Protein AF-A0A843ANB9-F1 (afdb_monomer_lite)

Foldseek 3Di:
DPPPQPQDFDQDDPVFQWTQGSNDTWHFDDDDPVLVVVLVVLVVVLVPQDPPDPVSVVVNLVSLLVNCVSTIVDDSVRSNVDDPVNSVVVVLVVVVVVVVVVVDDPVRSVVVVVVVVVVVVVVVVD

Structure (mmCIF, N/CA/C/O backbone):
data_AF-A0A843ANB9-F1
#
_entry.id   AF-A0A843ANB9-F1
#
loop_
_atom_site.group_PDB
_atom_site.id
_atom_site.type_symbol
_atom_site.label_atom_id
_atom_site.label_alt_id
_atom_site.label_comp_id
_atom_site.label_asym_id
_atom_site.label_entity_id
_atom_site.label_seq_id
_atom_site.pdbx_PDB_ins_code
_atom_site.Cartn_x
_atom_site.Cartn_y
_atom_site.Cartn_z
_atom_site.occupancy
_atom_site.B_iso_or_equiv
_atom_site.auth_seq_id
_atom_site.auth_comp_id
_atom_site.auth_asym_id
_atom_site.auth_atom_id
_atom_site.pdbx_PDB_model_num
ATOM 1 N N . MET A 1 1 ? 11.067 -8.131 28.172 1.00 36.06 1 MET A N 1
ATOM 2 C CA . MET A 1 1 ? 10.731 -8.722 26.863 1.00 36.06 1 MET A CA 1
ATOM 3 C C . MET A 1 1 ? 9.539 -7.944 26.364 1.00 36.06 1 MET A C 1
ATOM 5 O O . MET A 1 1 ? 8.421 -8.264 26.743 1.00 36.06 1 MET A O 1
ATOM 9 N N . ASP A 1 2 ? 9.799 -6.854 25.645 1.00 38.09 2 ASP A N 1
ATOM 10 C CA . ASP A 1 2 ? 8.743 -6.101 24.979 1.00 38.09 2 ASP A CA 1
ATOM 11 C C . ASP A 1 2 ? 8.140 -7.014 23.920 1.00 38.09 2 ASP A C 1
ATOM 13 O O . ASP A 1 2 ? 8.811 -7.419 22.970 1.00 38.09 2 ASP A O 1
ATOM 17 N N . THR A 1 3 ? 6.892 -7.408 24.135 1.00 37.91 3 THR A N 1
ATOM 18 C CA . THR A 1 3 ? 6.041 -7.968 23.096 1.00 37.91 3 THR A CA 1
ATOM 19 C C . THR A 1 3 ? 5.973 -6.932 21.986 1.00 37.91 3 THR A C 1
ATOM 21 O O . THR A 1 3 ? 5.197 -5.982 22.072 1.00 37.91 3 THR A O 1
ATOM 24 N N . MET A 1 4 ? 6.818 -7.085 20.964 1.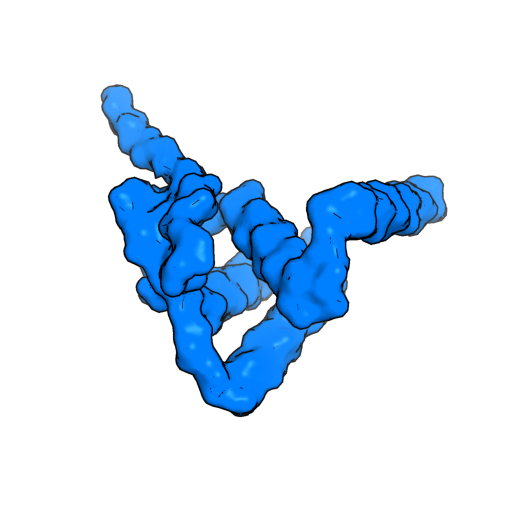00 39.47 4 MET A N 1
ATOM 25 C CA . MET A 1 4 ? 6.506 -6.579 19.636 1.00 39.47 4 MET A CA 1
ATOM 26 C C . MET A 1 4 ? 5.107 -7.106 19.336 1.00 39.47 4 MET A C 1
ATOM 28 O O . MET A 1 4 ? 4.950 -8.306 19.116 1.00 39.47 4 MET A O 1
ATOM 32 N N . GLU A 1 5 ? 4.092 -6.244 19.452 1.00 45.69 5 GLU A N 1
ATOM 33 C CA . GLU A 1 5 ? 2.752 -6.530 18.953 1.00 45.69 5 GLU A CA 1
ATOM 34 C C . GLU A 1 5 ? 2.950 -7.073 17.541 1.00 45.69 5 GLU A C 1
ATOM 36 O O . GLU A 1 5 ? 3.464 -6.362 16.673 1.00 45.69 5 GLU A O 1
ATOM 41 N N . GLN A 1 6 ? 2.669 -8.365 17.356 1.00 43.00 6 GLN A N 1
ATOM 42 C CA . GLN A 1 6 ? 2.766 -9.004 16.056 1.00 43.00 6 GLN A CA 1
ATOM 43 C C . GLN A 1 6 ? 1.891 -8.193 15.107 1.00 43.00 6 GLN A C 1
ATOM 45 O O . GLN A 1 6 ? 0.682 -8.044 15.278 1.00 43.00 6 GLN A O 1
ATOM 50 N N . LEU A 1 7 ? 2.572 -7.546 14.173 1.00 48.12 7 LEU A N 1
ATOM 51 C CA . LEU A 1 7 ? 2.028 -6.612 13.210 1.00 48.12 7 LEU A CA 1
ATOM 52 C C . LEU A 1 7 ? 1.409 -7.432 12.069 1.00 48.12 7 LEU A C 1
ATOM 54 O O . LEU A 1 7 ? 1.906 -7.436 10.946 1.00 48.12 7 LEU A O 1
ATOM 58 N N . ASP A 1 8 ? 0.341 -8.163 12.380 1.00 50.09 8 ASP A N 1
ATOM 59 C CA . ASP A 1 8 ? -0.318 -9.070 11.441 1.00 50.09 8 ASP A CA 1
ATOM 60 C C . ASP A 1 8 ? -1.351 -8.330 10.587 1.00 50.09 8 ASP A C 1
ATOM 62 O O . ASP A 1 8 ? -2.239 -7.656 11.110 1.00 50.09 8 ASP A O 1
ATOM 66 N N . LEU A 1 9 ? -1.215 -8.465 9.262 1.00 50.00 9 LEU A N 1
ATOM 67 C CA . LEU A 1 9 ? -2.240 -8.094 8.288 1.00 50.00 9 LEU A CA 1
ATOM 68 C C . LEU A 1 9 ? -3.158 -9.304 8.071 1.00 50.00 9 LEU A C 1
ATOM 70 O O . LEU A 1 9 ? -2.937 -10.085 7.147 1.00 50.00 9 LEU A O 1
ATOM 74 N N . ASP A 1 10 ? -4.167 -9.462 8.926 1.00 53.41 10 ASP A N 1
ATOM 75 C CA . ASP A 1 10 ? -5.239 -10.439 8.710 1.00 53.41 10 ASP A CA 1
ATOM 76 C C . ASP A 1 10 ? -6.355 -9.802 7.871 1.00 53.41 10 ASP A C 1
ATOM 78 O O . ASP A 1 10 ? -6.938 -8.773 8.226 1.00 53.41 10 ASP A O 1
ATOM 82 N N . LEU A 1 11 ? -6.633 -10.413 6.720 1.00 55.44 11 LEU A N 1
ATOM 83 C CA . LEU A 1 11 ? -7.634 -9.968 5.754 1.00 55.44 11 LEU A CA 1
ATOM 84 C C . LEU A 1 11 ? -8.987 -10.601 6.114 1.00 55.44 11 LEU A C 1
ATOM 86 O O . LEU A 1 11 ? -9.240 -11.760 5.791 1.00 55.44 11 LEU A O 1
ATOM 90 N N . LEU A 1 12 ? -9.854 -9.864 6.811 1.00 52.09 12 LEU A N 1
ATOM 91 C CA . LEU A 1 12 ? -11.178 -10.336 7.233 1.00 52.09 12 LEU A CA 1
ATOM 92 C C . LEU A 1 12 ? -12.231 -9.244 7.027 1.00 52.09 12 LEU A C 1
ATOM 94 O O . LEU A 1 12 ? -12.418 -8.395 7.886 1.00 52.09 12 LEU A O 1
ATOM 98 N N . ASN A 1 13 ? -12.975 -9.297 5.928 1.00 47.38 13 ASN A N 1
ATOM 99 C CA . ASN A 1 13 ? -14.322 -9.874 5.890 1.00 47.38 13 ASN A CA 1
ATOM 100 C C . ASN A 1 13 ? -14.893 -9.695 4.481 1.00 47.38 13 ASN A C 1
ATOM 102 O O . ASN A 1 13 ? -14.673 -8.682 3.829 1.00 47.38 13 ASN A O 1
ATOM 106 N N . LYS A 1 14 ? -15.655 -10.681 4.006 1.00 49.19 14 LYS A N 1
ATOM 107 C CA . LYS A 1 14 ? -16.289 -10.646 2.675 1.00 49.19 14 LYS A CA 1
ATOM 108 C C . LYS A 1 14 ? -17.327 -9.520 2.521 1.00 49.19 14 LYS A C 1
ATOM 110 O O . LYS A 1 14 ? -17.701 -9.216 1.395 1.00 49.19 14 LYS A O 1
ATOM 115 N N . ASP A 1 15 ? -17.734 -8.903 3.633 1.00 47.72 15 ASP A N 1
ATOM 116 C CA . ASP A 1 15 ? -18.813 -7.914 3.695 1.00 47.72 15 ASP A CA 1
ATOM 117 C C . ASP A 1 15 ? -18.337 -6.484 4.033 1.00 47.72 15 ASP A C 1
ATOM 119 O O . ASP A 1 15 ? -19.047 -5.524 3.743 1.00 47.72 15 ASP A O 1
ATOM 123 N N . GLU A 1 16 ? -17.126 -6.306 4.582 1.00 56.09 16 GLU A N 1
ATOM 124 C CA . GLU A 1 16 ? -16.537 -4.986 4.857 1.00 56.09 16 GLU A CA 1
ATOM 125 C C . GLU A 1 16 ? -15.101 -4.926 4.328 1.00 56.09 16 GLU A C 1
ATOM 127 O O . GLU A 1 16 ? -14.268 -5.771 4.650 1.00 56.09 16 GLU A O 1
ATOM 132 N N . ARG A 1 17 ? -14.781 -3.897 3.529 1.00 67.44 17 ARG A N 1
ATOM 133 C CA . ARG A 1 17 ? -13.396 -3.610 3.132 1.00 67.44 17 ARG A CA 1
ATOM 134 C C . ARG A 1 17 ? -12.660 -3.079 4.371 1.00 67.44 17 ARG A C 1
ATOM 136 O O . ARG A 1 17 ? -12.619 -1.869 4.605 1.00 67.44 17 ARG A O 1
ATOM 143 N N . THR A 1 18 ? -12.093 -3.981 5.167 1.00 70.56 18 THR A N 1
ATOM 144 C CA . THR A 1 18 ? -11.204 -3.698 6.305 1.00 70.56 18 THR A CA 1
ATOM 145 C C . THR A 1 18 ? -9.915 -4.520 6.205 1.00 70.56 18 THR A C 1
ATOM 147 O O . THR A 1 18 ? -9.857 -5.553 5.537 1.00 70.56 18 THR A O 1
ATOM 150 N N . VAL A 1 19 ? -8.856 -4.048 6.861 1.00 74.62 19 VAL A N 1
ATOM 151 C CA . VAL A 1 19 ? -7.619 -4.799 7.113 1.00 74.62 19 VAL A CA 1
ATOM 152 C C . VAL A 1 19 ? -7.338 -4.801 8.606 1.00 74.62 19 VAL A C 1
ATOM 154 O O . VAL A 1 19 ? -7.459 -3.761 9.253 1.00 74.62 19 VAL A O 1
ATOM 157 N N . ARG A 1 20 ? -6.932 -5.936 9.175 1.00 74.06 20 ARG A N 1
ATOM 158 C CA . ARG A 1 20 ? -6.453 -5.944 10.556 1.00 74.06 20 ARG A CA 1
ATOM 159 C C . ARG A 1 20 ? -5.046 -5.352 10.604 1.00 74.06 20 ARG A C 1
ATOM 161 O O . ARG A 1 20 ? -4.162 -5.820 9.904 1.00 74.06 20 ARG A O 1
ATOM 168 N N . LEU A 1 21 ? -4.841 -4.304 11.395 1.00 72.94 21 LEU A N 1
ATOM 169 C CA . LEU A 1 21 ? -3.541 -3.688 11.666 1.00 72.94 21 LEU A CA 1
ATOM 170 C C . LEU A 1 21 ? -3.482 -3.307 13.145 1.00 72.94 21 LEU A C 1
ATOM 172 O O . LEU A 1 21 ? -4.452 -2.788 13.697 1.00 72.94 21 LEU A O 1
ATOM 176 N N . PHE A 1 22 ? -2.346 -3.545 13.804 1.00 73.06 22 PHE A N 1
ATOM 177 C CA . PHE A 1 22 ? -2.173 -3.264 15.241 1.00 73.06 22 PHE A CA 1
ATOM 178 C C . PHE A 1 22 ? -3.227 -3.963 16.129 1.00 73.06 22 PHE A C 1
ATOM 180 O O . PHE A 1 22 ? -3.713 -3.383 17.100 1.00 73.06 22 PHE A O 1
ATOM 187 N N . GLY A 1 23 ? -3.653 -5.176 15.753 1.00 71.12 23 GLY A N 1
ATOM 188 C CA . GLY A 1 23 ? -4.714 -5.908 16.455 1.00 71.12 23 GLY A CA 1
ATOM 189 C C . GLY A 1 23 ? -6.110 -5.274 16.353 1.00 71.12 23 GLY A C 1
ATOM 190 O O . GLY A 1 23 ? -6.991 -5.626 17.136 1.00 71.12 23 GLY A O 1
ATOM 191 N N . LYS A 1 24 ? -6.325 -4.336 15.421 1.00 74.69 24 LYS A N 1
ATOM 192 C CA . LYS A 1 24 ? -7.600 -3.638 15.192 1.00 74.69 24 LYS A CA 1
ATOM 193 C C . LYS A 1 24 ? -8.021 -3.746 13.736 1.00 74.69 24 LYS A C 1
ATOM 195 O O . LYS A 1 24 ? -7.171 -3.736 12.854 1.00 74.69 24 LYS A O 1
ATOM 200 N N . ASP A 1 25 ? -9.322 -3.770 13.482 1.00 79.81 25 ASP A N 1
ATOM 201 C CA . ASP A 1 25 ? -9.844 -3.712 12.119 1.00 79.81 25 ASP A CA 1
ATOM 202 C C . ASP A 1 25 ? -9.854 -2.246 11.646 1.00 79.81 25 ASP A C 1
ATOM 204 O O . ASP A 1 25 ? -10.512 -1.383 12.231 1.00 79.81 25 ASP A O 1
ATOM 208 N N . ILE A 1 26 ? -9.074 -1.955 10.608 1.00 81.44 26 ILE A N 1
ATOM 209 C CA . ILE A 1 26 ? -8.920 -0.634 9.995 1.00 81.44 26 ILE A CA 1
ATOM 210 C C . ILE A 1 26 ? -9.694 -0.611 8.683 1.00 81.44 26 ILE A C 1
ATOM 212 O O . ILE A 1 26 ? -9.490 -1.462 7.818 1.00 81.44 26 ILE A O 1
ATOM 216 N N . ARG A 1 27 ? -10.575 0.376 8.512 1.00 82.44 27 ARG A N 1
ATOM 217 C CA . ARG A 1 27 ? -11.378 0.525 7.294 1.00 82.44 27 ARG A CA 1
ATOM 218 C C . ARG A 1 27 ? -10.580 1.151 6.161 1.00 82.44 27 ARG A C 1
ATOM 220 O O . ARG A 1 27 ? -9.736 2.026 6.379 1.00 82.44 27 ARG A O 1
ATOM 227 N N . PHE A 1 28 ? -10.920 0.742 4.942 1.00 81.75 28 PHE A N 1
ATOM 228 C CA . PHE A 1 28 ? -10.571 1.510 3.756 1.00 81.75 28 PHE A CA 1
ATOM 229 C C . PHE A 1 28 ? -11.398 2.797 3.713 1.00 81.75 28 PHE A C 1
ATOM 231 O O . PHE A 1 28 ? -12.599 2.795 3.994 1.00 81.75 28 PHE A O 1
ATOM 238 N N . LYS A 1 29 ? -10.757 3.899 3.333 1.00 83.25 29 LYS A N 1
ATOM 239 C CA . LYS A 1 29 ? -11.437 5.174 3.129 1.00 83.25 29 LYS A CA 1
ATOM 240 C C . LYS A 1 29 ? -12.341 5.100 1.908 1.00 83.25 29 LYS A C 1
ATOM 242 O O . LYS A 1 29 ? -11.955 4.606 0.851 1.00 83.25 29 LYS A O 1
ATOM 247 N N . THR A 1 30 ? -13.537 5.664 2.043 1.00 80.25 30 THR A N 1
ATOM 248 C CA . THR A 1 30 ? -14.365 5.995 0.882 1.00 80.25 30 THR A CA 1
ATOM 249 C C . THR A 1 30 ? -13.842 7.300 0.299 1.00 80.25 30 THR A C 1
ATOM 251 O O . THR A 1 30 ? -13.913 8.336 0.955 1.00 80.25 30 THR A O 1
ATOM 254 N N . LEU A 1 31 ? -13.284 7.238 -0.908 1.00 78.88 31 LEU A N 1
ATOM 255 C CA . LEU A 1 31 ? -12.661 8.384 -1.564 1.00 78.88 31 LEU A CA 1
ATOM 256 C C . LEU A 1 31 ? -13.622 9.049 -2.542 1.00 78.88 31 LEU A C 1
ATOM 258 O O . LEU A 1 31 ? -14.310 8.382 -3.316 1.00 78.88 31 LEU A O 1
ATOM 262 N N . THR A 1 32 ? -13.621 10.378 -2.560 1.00 82.81 32 THR A N 1
ATOM 263 C CA . THR A 1 32 ? -14.154 11.135 -3.695 1.00 82.81 32 THR A CA 1
ATOM 264 C C . THR A 1 32 ? -13.288 10.902 -4.939 1.00 82.81 32 THR A C 1
ATOM 266 O O . THR A 1 32 ? -12.126 10.505 -4.843 1.00 82.81 32 THR A O 1
ATOM 269 N N . VAL A 1 33 ? -13.815 11.207 -6.131 1.00 76.75 33 VAL A N 1
ATOM 270 C CA . VAL A 1 33 ? -13.057 11.083 -7.396 1.00 76.75 33 VAL A CA 1
ATOM 271 C C . VAL A 1 33 ? -11.740 11.864 -7.343 1.00 76.75 33 VAL A C 1
ATOM 273 O O . VAL A 1 33 ? -10.706 11.365 -7.777 1.00 76.75 33 VAL A O 1
ATOM 276 N N . GLN A 1 34 ? -11.752 13.073 -6.775 1.00 81.44 34 GLN A N 1
ATOM 277 C CA . GLN A 1 34 ? -10.550 13.898 -6.655 1.00 81.44 34 GLN A CA 1
ATOM 278 C C . GLN A 1 34 ? -9.503 13.260 -5.732 1.00 81.44 34 GLN A C 1
ATOM 280 O O . GLN A 1 34 ? -8.315 13.271 -6.051 1.00 81.44 34 GLN A O 1
ATOM 285 N N . GLU A 1 35 ? -9.928 12.694 -4.602 1.00 79.12 35 GLU A N 1
ATOM 286 C CA . GLU A 1 35 ? -9.030 12.010 -3.667 1.00 79.12 35 GLU A CA 1
ATOM 287 C C . GLU A 1 35 ? -8.483 10.710 -4.256 1.00 79.12 35 GLU A C 1
ATOM 289 O O . GLU A 1 35 ? -7.303 10.416 -4.082 1.00 79.12 35 GLU A O 1
ATOM 294 N N . HIS A 1 36 ? -9.303 9.977 -5.011 1.00 76.38 36 HIS A N 1
ATOM 295 C CA . HIS A 1 36 ? -8.865 8.792 -5.739 1.00 76.38 36 HIS A CA 1
ATOM 296 C C . HIS A 1 36 ? -7.787 9.143 -6.774 1.00 76.38 36 HIS A C 1
ATOM 298 O O . HIS A 1 36 ? -6.698 8.580 -6.734 1.00 76.38 36 HIS A O 1
ATOM 304 N N . LEU A 1 37 ? -8.021 10.149 -7.625 1.00 75.69 37 LEU A N 1
ATOM 305 C CA . LEU A 1 37 ? -7.025 10.614 -8.602 1.00 75.69 37 LEU A CA 1
ATOM 306 C C . LEU A 1 37 ? -5.737 11.121 -7.937 1.00 75.69 37 LEU A C 1
ATOM 308 O O . LEU A 1 37 ? -4.638 10.912 -8.455 1.00 75.69 37 LEU A O 1
ATOM 312 N N . LYS A 1 38 ? -5.851 11.777 -6.774 1.00 80.94 38 LYS A N 1
ATOM 313 C CA . LYS A 1 38 ? -4.682 12.177 -5.983 1.00 80.94 38 LYS A CA 1
ATOM 314 C C . LYS A 1 38 ? -3.905 10.949 -5.502 1.00 80.94 38 LYS A C 1
ATOM 316 O O . LYS A 1 38 ? -2.681 10.939 -5.604 1.00 80.94 38 LYS A O 1
ATOM 321 N N . ASN A 1 39 ? -4.602 9.929 -5.006 1.00 81.38 39 ASN A N 1
ATOM 322 C CA . ASN A 1 39 ? -3.989 8.693 -4.534 1.00 81.38 39 ASN A CA 1
ATOM 323 C C . ASN A 1 39 ? -3.243 7.950 -5.653 1.00 81.38 39 ASN A C 1
ATOM 325 O O . ASN A 1 39 ? -2.091 7.562 -5.462 1.00 81.38 39 ASN A O 1
ATOM 329 N N . GLU A 1 40 ? -3.854 7.848 -6.836 1.00 79.94 40 GLU A N 1
ATOM 330 C CA . GLU A 1 40 ? -3.221 7.293 -8.040 1.00 79.94 40 GLU A CA 1
ATOM 331 C C . GLU A 1 40 ? -1.955 8.071 -8.419 1.00 79.94 40 GLU A C 1
ATOM 333 O O . GLU A 1 40 ? -0.907 7.491 -8.699 1.00 79.94 40 GLU A O 1
ATOM 338 N N . SER A 1 41 ? -1.999 9.406 -8.345 1.00 79.94 41 SER A N 1
ATOM 339 C CA . SER A 1 41 ? -0.810 10.228 -8.586 1.00 79.94 41 SER A CA 1
ATOM 340 C C . SER A 1 41 ? 0.305 9.968 -7.567 1.00 79.94 41 SER A C 1
ATOM 342 O O . SER A 1 41 ? 1.477 9.939 -7.947 1.00 79.94 41 SER A O 1
ATOM 344 N N . THR A 1 42 ? -0.023 9.774 -6.286 1.00 81.94 42 THR A N 1
ATOM 345 C CA . THR A 1 42 ? 0.959 9.417 -5.249 1.00 81.94 42 THR A CA 1
ATOM 346 C C . THR A 1 42 ? 1.576 8.043 -5.517 1.00 81.94 42 THR A C 1
ATOM 348 O O . THR A 1 42 ? 2.798 7.910 -5.445 1.00 81.94 42 THR A O 1
ATOM 351 N N . ALA A 1 43 ? 0.768 7.046 -5.890 1.00 80.12 43 ALA A N 1
ATOM 352 C CA . ALA A 1 43 ? 1.253 5.720 -6.274 1.00 80.12 43 ALA A CA 1
ATOM 353 C C . ALA A 1 43 ? 2.204 5.784 -7.479 1.00 80.12 43 ALA A C 1
ATOM 355 O O . ALA A 1 43 ? 3.287 5.205 -7.440 1.00 80.12 43 ALA A O 1
ATOM 356 N N . PHE A 1 44 ? 1.848 6.558 -8.503 1.00 76.75 44 PHE A N 1
ATOM 357 C CA . PHE A 1 44 ? 2.684 6.750 -9.684 1.00 76.75 44 PHE A CA 1
ATOM 358 C C . PHE A 1 44 ? 4.029 7.417 -9.358 1.00 76.75 44 PHE A C 1
ATOM 360 O O . PHE A 1 4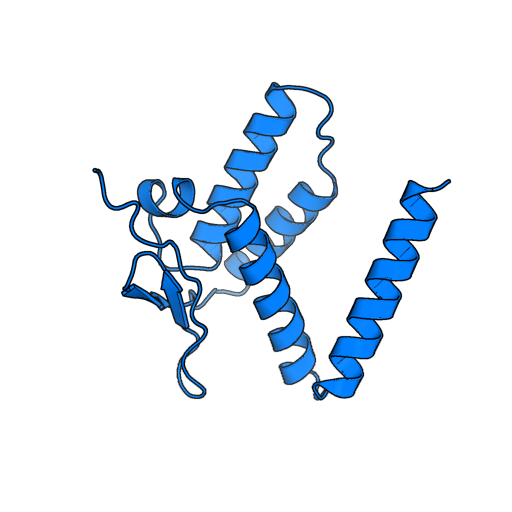4 ? 5.072 6.996 -9.849 1.00 76.75 44 PHE A O 1
ATOM 367 N N . LYS A 1 45 ? 4.035 8.434 -8.485 1.00 80.25 45 LYS A N 1
ATOM 368 C CA . LYS A 1 45 ? 5.279 9.087 -8.034 1.00 80.25 45 LYS A CA 1
ATOM 369 C C . LYS A 1 45 ? 6.200 8.128 -7.286 1.00 80.25 45 LYS A C 1
ATOM 371 O O . LYS A 1 45 ? 7.410 8.219 -7.456 1.00 80.25 45 LYS A O 1
ATOM 376 N N . LEU A 1 46 ? 5.638 7.229 -6.475 1.00 80.19 46 LEU A N 1
ATOM 377 C CA . LE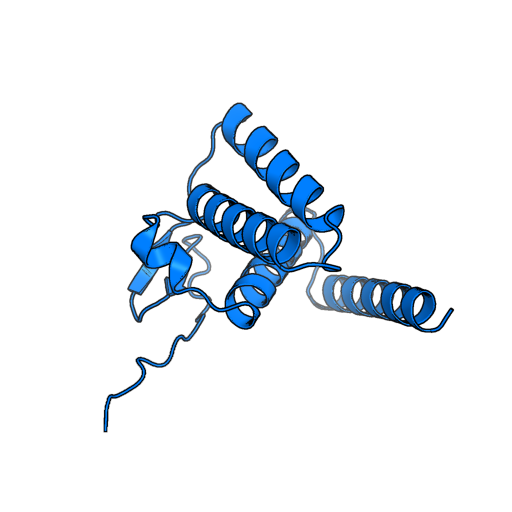U A 1 46 ? 6.410 6.197 -5.780 1.00 80.19 46 LEU A CA 1
ATOM 378 C C . LEU A 1 46 ? 7.120 5.265 -6.761 1.00 80.19 46 LEU A C 1
ATOM 380 O O . LEU A 1 46 ? 8.282 4.947 -6.550 1.00 80.19 46 LEU A O 1
ATOM 384 N N . GLU A 1 47 ? 6.445 4.864 -7.836 1.00 77.56 47 GLU A N 1
ATOM 385 C CA . GLU A 1 47 ? 7.002 3.960 -8.851 1.00 77.56 47 GLU A CA 1
ATOM 386 C C . GLU A 1 47 ? 8.095 4.613 -9.711 1.00 77.56 47 GLU A C 1
ATOM 388 O O . GLU A 1 47 ? 8.934 3.915 -10.275 1.00 77.56 47 GLU A O 1
ATOM 393 N N . GLN A 1 48 ? 8.104 5.946 -9.803 1.00 79.38 48 GLN A N 1
ATOM 394 C CA . GLN A 1 48 ? 9.112 6.709 -10.544 1.00 79.38 48 GLN A CA 1
ATOM 395 C C . GLN A 1 48 ? 10.298 7.174 -9.696 1.00 79.38 48 GLN A C 1
ATOM 397 O O . GLN A 1 48 ? 11.262 7.708 -10.251 1.00 79.38 48 GLN A O 1
ATOM 402 N N . LEU A 1 49 ? 10.225 7.042 -8.370 1.00 78.38 49 LEU A N 1
ATOM 403 C CA . LEU A 1 49 ? 11.275 7.550 -7.500 1.00 78.38 49 LEU A CA 1
ATOM 404 C C . LEU A 1 49 ? 12.540 6.691 -7.632 1.00 78.38 49 LEU A C 1
ATOM 406 O O . LEU A 1 49 ? 12.480 5.464 -7.581 1.00 78.38 49 LEU A O 1
ATOM 410 N N . SER A 1 50 ? 13.691 7.348 -7.763 1.00 73.25 50 SER A N 1
ATOM 411 C CA . SER A 1 50 ? 14.980 6.699 -7.523 1.00 73.25 50 SER A CA 1
ATOM 412 C C . SER A 1 50 ? 15.145 6.434 -6.019 1.00 73.25 50 SER A C 1
ATOM 414 O O . SER A 1 50 ? 14.554 7.130 -5.197 1.00 73.25 50 SER A O 1
ATOM 416 N N . TYR A 1 51 ? 15.941 5.429 -5.656 1.00 79.38 51 TYR A N 1
ATOM 417 C CA . TYR A 1 51 ? 16.290 5.108 -4.267 1.00 79.38 51 TYR A CA 1
ATOM 418 C C . TYR A 1 51 ? 17.797 5.256 -4.012 1.00 79.38 51 TYR A C 1
ATOM 420 O O . TYR A 1 51 ? 18.349 4.620 -3.115 1.00 79.38 51 TYR A O 1
ATOM 428 N N . ASP A 1 52 ? 18.472 6.081 -4.816 1.00 80.44 52 ASP A N 1
ATOM 429 C CA . ASP A 1 52 ? 19.936 6.114 -4.888 1.00 80.44 52 ASP A CA 1
ATOM 430 C C . ASP A 1 52 ? 20.594 6.901 -3.741 1.00 80.44 52 ASP A C 1
ATOM 432 O O . ASP A 1 52 ? 21.803 6.795 -3.529 1.00 80.44 52 ASP A O 1
ATOM 436 N N . ASN A 1 53 ? 19.832 7.707 -2.992 1.00 84.12 53 ASN A N 1
ATOM 437 C CA . ASN A 1 53 ? 20.358 8.508 -1.886 1.00 84.12 53 ASN A CA 1
ATOM 438 C C . ASN A 1 53 ? 19.378 8.629 -0.703 1.00 84.12 53 ASN A C 1
ATOM 440 O O . ASN A 1 53 ? 18.194 8.306 -0.789 1.00 84.12 53 ASN A O 1
ATOM 444 N N . GLU A 1 54 ? 19.893 9.117 0.429 1.00 83.94 54 GLU A N 1
ATOM 445 C CA . GLU A 1 54 ? 19.132 9.248 1.679 1.00 83.94 54 GLU A CA 1
ATOM 446 C C . GLU A 1 54 ? 17.949 10.227 1.572 1.00 83.94 54 GLU A C 1
ATOM 448 O O . GLU A 1 54 ? 16.929 10.046 2.239 1.00 83.94 54 GLU A O 1
ATOM 453 N N . GLU A 1 55 ? 18.059 11.266 0.741 1.00 86.25 55 GLU A N 1
ATOM 454 C CA . GLU A 1 55 ? 16.979 12.232 0.534 1.00 86.25 55 GLU A CA 1
ATOM 455 C C . GLU A 1 55 ? 15.809 11.595 -0.225 1.00 86.25 55 GLU A C 1
ATOM 457 O O . GLU A 1 55 ? 14.648 11.785 0.142 1.00 86.25 55 GLU A O 1
ATOM 462 N N . ASP A 1 56 ? 16.110 10.775 -1.226 1.00 82.94 56 ASP A N 1
ATOM 463 C CA . ASP A 1 56 ? 15.110 10.051 -1.996 1.00 82.94 56 ASP A CA 1
ATOM 464 C C . ASP A 1 56 ? 14.457 8.937 -1.171 1.00 82.94 56 ASP A C 1
ATOM 466 O O . ASP A 1 56 ? 13.238 8.777 -1.211 1.00 82.94 56 ASP A O 1
ATOM 470 N N . LEU A 1 57 ? 15.218 8.253 -0.310 1.00 81.06 57 LEU A N 1
ATOM 471 C CA . LEU A 1 57 ? 14.655 7.307 0.659 1.00 81.06 57 LEU A CA 1
ATOM 472 C C . LEU A 1 57 ? 13.664 7.984 1.622 1.00 81.06 57 LEU A C 1
ATOM 474 O O . LEU A 1 57 ? 12.607 7.421 1.914 1.00 81.06 57 LEU A O 1
ATOM 478 N N . LYS A 1 58 ? 13.961 9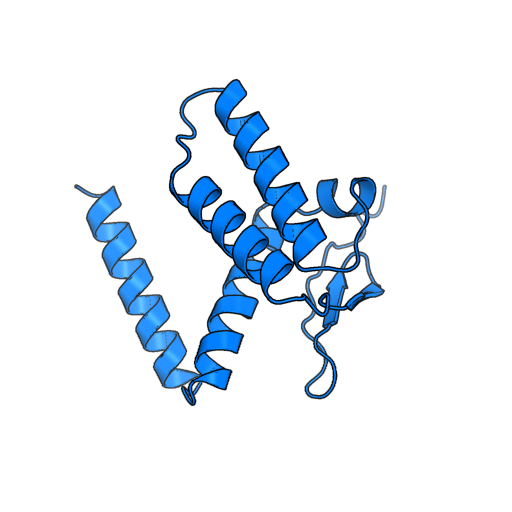.205 2.088 1.00 86.31 58 LYS A N 1
ATOM 479 C CA . LYS A 1 58 ? 13.036 9.984 2.934 1.00 86.31 58 LYS A CA 1
ATOM 480 C C . LYS A 1 58 ? 11.774 10.382 2.171 1.00 86.31 58 LYS A C 1
ATOM 482 O O . LYS A 1 58 ? 10.675 10.188 2.686 1.00 86.31 58 LYS A O 1
ATOM 487 N N . LYS A 1 59 ? 11.914 10.867 0.933 1.00 86.94 59 LYS A N 1
ATOM 488 C CA . LYS A 1 59 ? 10.771 11.199 0.063 1.00 86.94 59 LYS A CA 1
ATOM 489 C C . LYS A 1 59 ? 9.897 9.977 -0.210 1.00 86.94 59 LYS A C 1
ATOM 491 O O . LYS A 1 59 ? 8.675 10.077 -0.138 1.00 86.94 59 LYS A O 1
ATOM 496 N N . ALA A 1 60 ? 10.506 8.824 -0.476 1.00 84.38 60 ALA A N 1
ATOM 497 C CA . ALA A 1 60 ? 9.787 7.572 -0.657 1.00 84.38 60 ALA A CA 1
ATOM 498 C C . ALA A 1 60 ? 9.005 7.181 0.600 1.00 84.38 60 ALA A C 1
ATOM 500 O O . ALA A 1 60 ? 7.823 6.857 0.506 1.00 84.38 60 ALA A O 1
ATOM 501 N N . ALA A 1 61 ? 9.633 7.255 1.776 1.00 85.19 61 ALA A N 1
ATOM 502 C CA . ALA A 1 61 ? 8.970 6.952 3.039 1.00 85.19 61 ALA A CA 1
ATOM 503 C C . ALA A 1 61 ? 7.770 7.882 3.297 1.00 85.19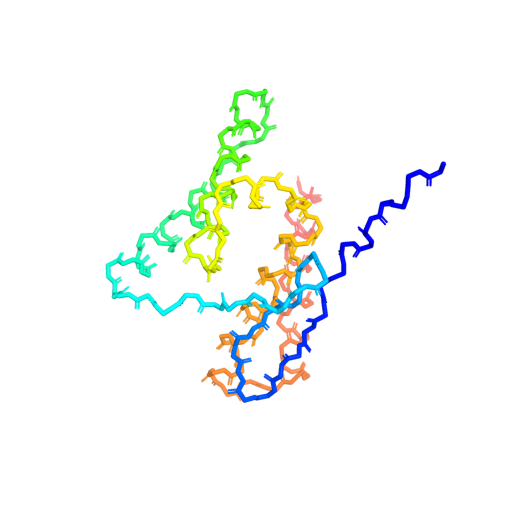 61 ALA A C 1
ATOM 505 O O . ALA A 1 61 ? 6.691 7.404 3.652 1.00 85.19 61 ALA A O 1
ATOM 506 N N . ASP A 1 62 ? 7.920 9.188 3.062 1.00 88.38 62 ASP A N 1
ATOM 507 C CA . ASP A 1 62 ? 6.829 10.158 3.211 1.00 88.38 62 ASP A CA 1
ATOM 508 C C . ASP A 1 62 ? 5.672 9.885 2.239 1.00 88.38 62 ASP A C 1
ATOM 510 O O . ASP A 1 62 ? 4.507 9.933 2.640 1.00 88.38 62 ASP A O 1
ATOM 514 N N . LEU A 1 63 ? 5.974 9.541 0.984 1.00 87.56 63 LEU A N 1
ATOM 515 C CA . LEU A 1 63 ? 4.964 9.189 -0.016 1.00 87.56 63 LEU A CA 1
ATOM 516 C C . LEU A 1 63 ? 4.242 7.875 0.322 1.00 87.56 63 LEU A C 1
ATOM 518 O O . LEU A 1 63 ? 3.031 7.784 0.121 1.00 87.56 63 LEU A O 1
ATOM 522 N N . VAL A 1 64 ? 4.944 6.875 0.868 1.00 86.69 64 VAL A N 1
ATOM 523 C CA . VAL A 1 64 ? 4.324 5.633 1.365 1.00 86.69 64 VAL A CA 1
ATOM 524 C C . VAL A 1 64 ? 3.366 5.944 2.514 1.00 86.69 64 VAL A C 1
ATOM 526 O O . VAL A 1 64 ? 2.228 5.475 2.510 1.00 86.69 64 VAL A O 1
ATOM 529 N N . ILE A 1 65 ? 3.787 6.772 3.474 1.00 89.38 65 ILE A N 1
ATOM 530 C CA . ILE A 1 65 ? 2.940 7.193 4.597 1.00 89.38 65 ILE A CA 1
ATOM 531 C C . ILE A 1 65 ? 1.709 7.956 4.088 1.00 89.38 65 ILE A C 1
ATOM 533 O O . ILE A 1 65 ? 0.597 7.668 4.532 1.00 89.38 65 ILE A O 1
ATOM 537 N N . GLU A 1 66 ? 1.880 8.891 3.145 1.00 89.00 66 GLU A N 1
ATOM 538 C CA . GLU A 1 66 ? 0.764 9.624 2.534 1.00 89.00 66 GLU A CA 1
ATOM 539 C C . GLU A 1 66 ? -0.210 8.671 1.833 1.00 89.00 66 GLU A C 1
ATOM 541 O O . GLU A 1 66 ? -1.417 8.765 2.050 1.00 89.00 66 GLU A O 1
ATOM 546 N N . TYR A 1 67 ? 0.299 7.730 1.036 1.00 87.50 67 TYR A N 1
ATOM 547 C CA . TYR A 1 67 ? -0.524 6.741 0.345 1.00 87.50 67 TYR A CA 1
ATOM 548 C C . TYR A 1 67 ? -1.355 5.910 1.329 1.00 87.50 67 TYR A C 1
ATOM 550 O O . TYR A 1 67 ? -2.573 5.815 1.191 1.00 87.50 67 TYR A O 1
ATOM 558 N N . ILE A 1 68 ? -0.725 5.361 2.372 1.00 86.88 68 ILE A N 1
ATOM 559 C CA . ILE A 1 68 ? -1.425 4.572 3.393 1.00 86.88 68 ILE A CA 1
ATOM 560 C C . ILE A 1 68 ? -2.511 5.418 4.061 1.00 86.88 68 ILE A C 1
ATOM 562 O O . ILE A 1 68 ? -3.637 4.952 4.211 1.00 86.88 68 ILE A O 1
ATOM 566 N N . MET A 1 69 ? -2.208 6.662 4.437 1.00 91.00 69 MET A N 1
ATOM 567 C CA . MET A 1 69 ? -3.198 7.557 5.037 1.00 91.00 69 MET A CA 1
ATOM 568 C C . MET A 1 69 ? -4.336 7.921 4.079 1.00 91.00 69 MET A C 1
ATOM 570 O O . MET A 1 69 ? -5.425 8.246 4.544 1.00 91.00 69 MET A O 1
ATOM 574 N N . ASN A 1 70 ? -4.112 7.913 2.765 1.00 87.44 70 ASN A N 1
ATOM 575 C CA . ASN A 1 70 ? -5.170 8.145 1.784 1.00 87.44 70 ASN A CA 1
ATOM 576 C C . ASN A 1 70 ? -6.054 6.908 1.615 1.00 87.44 70 ASN A C 1
ATOM 578 O O . ASN A 1 70 ? -7.253 7.050 1.433 1.00 87.44 70 ASN A O 1
ATOM 582 N N . VAL A 1 71 ? -5.492 5.706 1.708 1.00 85.31 71 VAL A N 1
ATOM 583 C CA . VAL A 1 71 ? -6.235 4.455 1.505 1.00 85.31 71 VAL A CA 1
ATOM 584 C C . VAL A 1 71 ? -6.943 3.984 2.775 1.00 85.31 71 VAL A C 1
ATOM 586 O O . VAL A 1 71 ? -8.046 3.449 2.697 1.00 85.31 71 VAL A O 1
ATOM 589 N N . LEU A 1 72 ? -6.333 4.173 3.943 1.00 87.25 72 LEU A N 1
ATOM 590 C CA . LEU A 1 72 ? -6.807 3.652 5.223 1.00 87.25 72 LEU A CA 1
ATOM 591 C C . LEU A 1 72 ? -7.194 4.780 6.179 1.00 87.25 72 LEU A C 1
ATOM 593 O O . LEU A 1 72 ? -6.617 5.869 6.163 1.00 87.25 72 LEU A O 1
ATOM 597 N N . GLU A 1 73 ? -8.150 4.510 7.066 1.00 87.75 73 GLU A N 1
ATOM 598 C CA . GLU A 1 73 ? -8.544 5.410 8.158 1.00 87.75 73 GLU A CA 1
ATOM 599 C C . GLU A 1 73 ? -7.502 5.440 9.291 1.00 87.75 73 GLU A C 1
ATOM 601 O O . GLU A 1 73 ? -7.783 5.100 10.436 1.00 87.75 73 GLU A O 1
ATOM 606 N N . LEU A 1 74 ? -6.276 5.858 8.964 1.00 87.25 74 LEU A N 1
ATOM 607 C CA . LEU A 1 74 ? -5.155 5.988 9.892 1.00 87.25 74 LEU A CA 1
ATOM 608 C C . LEU A 1 74 ? -4.676 7.434 9.993 1.00 87.25 74 LEU A C 1
ATOM 610 O O . LEU A 1 74 ? -4.719 8.204 9.028 1.00 87.25 74 LEU A O 1
ATOM 614 N N . ASN A 1 75 ? -4.153 7.797 11.164 1.00 88.69 75 ASN A N 1
ATOM 615 C CA . ASN A 1 75 ? -3.392 9.034 11.318 1.00 88.69 75 ASN A CA 1
ATOM 616 C C . ASN A 1 75 ? -1.907 8.834 10.952 1.00 88.69 75 ASN A C 1
ATOM 618 O O . ASN A 1 75 ? -1.421 7.710 10.824 1.00 88.69 75 ASN A O 1
ATOM 622 N N . LYS A 1 76 ? -1.153 9.938 10.833 1.00 88.25 76 LYS A N 1
ATOM 623 C CA . LYS A 1 76 ? 0.274 9.898 10.458 1.00 88.25 76 LYS A CA 1
ATOM 624 C C . LYS A 1 76 ? 1.116 9.040 11.405 1.00 88.25 76 LYS A C 1
ATOM 626 O O . LYS A 1 76 ? 1.959 8.282 10.946 1.00 88.25 76 LYS A O 1
ATOM 631 N N . LYS A 1 77 ? 0.871 9.122 12.717 1.00 87.12 77 LYS A N 1
ATOM 632 C CA . LYS A 1 77 ? 1.626 8.361 13.725 1.00 87.12 77 LYS A CA 1
ATOM 633 C C . LYS A 1 77 ? 1.410 6.854 13.580 1.00 87.12 77 LYS A C 1
ATOM 635 O O . LYS A 1 77 ? 2.330 6.091 13.851 1.00 87.12 77 LYS A O 1
ATOM 640 N N . GLU A 1 78 ? 0.211 6.428 13.198 1.00 86.62 78 GLU A N 1
ATOM 641 C CA . GLU A 1 78 ? -0.107 5.019 12.947 1.00 86.62 78 GLU A CA 1
ATOM 642 C C . GLU A 1 78 ? 0.473 4.553 11.612 1.00 86.62 78 GLU A C 1
ATOM 644 O O . GLU A 1 78 ? 1.154 3.533 11.572 1.00 86.62 78 GLU A O 1
ATOM 649 N N . ALA A 1 79 ? 0.296 5.336 10.546 1.00 86.44 79 ALA A N 1
ATOM 650 C CA . ALA A 1 79 ? 0.835 5.020 9.227 1.00 86.44 79 ALA A CA 1
ATOM 651 C C . ALA A 1 79 ? 2.370 4.888 9.229 1.00 86.44 79 ALA A C 1
ATOM 653 O O . ALA A 1 79 ? 2.906 3.975 8.610 1.00 86.44 79 ALA A O 1
ATOM 654 N N . SER A 1 80 ? 3.088 5.721 9.993 1.00 86.88 80 SER A N 1
ATOM 655 C CA . SER A 1 80 ? 4.553 5.631 10.131 1.00 86.88 80 SER A CA 1
ATOM 656 C C . SER A 1 80 ? 5.058 4.368 10.839 1.00 86.88 80 SER A C 1
ATOM 658 O O . SER A 1 80 ? 6.263 4.135 10.854 1.00 86.88 80 SER A O 1
ATOM 660 N N . LYS A 1 81 ? 4.180 3.567 11.457 1.00 86.88 81 LYS A N 1
ATOM 661 C CA . LYS A 1 81 ? 4.556 2.286 12.079 1.00 86.88 81 LYS A CA 1
ATOM 662 C C . LYS A 1 81 ? 4.440 1.098 11.125 1.00 86.88 81 LYS A C 1
ATOM 664 O O . LYS A 1 81 ? 4.839 -0.001 11.499 1.00 86.88 81 LYS A O 1
ATOM 669 N N . ILE A 1 82 ? 3.866 1.298 9.940 1.00 82.25 82 ILE A N 1
ATOM 670 C CA . ILE A 1 82 ? 3.689 0.233 8.956 1.00 82.25 82 ILE A CA 1
ATOM 671 C C . ILE A 1 82 ? 5.041 -0.111 8.342 1.00 82.25 82 ILE A C 1
ATOM 673 O O . ILE A 1 82 ? 5.799 0.766 7.925 1.00 82.25 82 ILE A O 1
ATOM 677 N N . THR A 1 83 ? 5.347 -1.403 8.293 1.00 81.94 83 THR A N 1
ATOM 678 C CA . THR A 1 83 ? 6.582 -1.895 7.684 1.00 81.94 83 THR A CA 1
ATOM 679 C C . THR A 1 83 ? 6.449 -1.971 6.163 1.00 81.94 83 THR A C 1
ATOM 681 O O . THR A 1 83 ? 5.349 -2.064 5.613 1.00 81.94 83 THR A O 1
ATOM 684 N N . MET A 1 84 ? 7.582 -1.996 5.457 1.00 78.88 84 MET A N 1
ATOM 685 C CA . MET A 1 84 ? 7.582 -2.157 3.998 1.00 78.88 84 MET A CA 1
ATOM 686 C C . MET A 1 84 ? 6.933 -3.478 3.554 1.00 78.88 84 MET A C 1
ATOM 688 O O . MET A 1 84 ? 6.260 -3.533 2.523 1.00 78.88 84 MET A O 1
ATOM 692 N N . GLU A 1 85 ? 7.089 -4.541 4.346 1.00 75.19 85 GLU A N 1
ATOM 693 C CA . GLU A 1 85 ? 6.438 -5.829 4.095 1.00 75.19 85 GLU A CA 1
ATOM 694 C C . GLU A 1 85 ? 4.910 -5.700 4.153 1.00 75.19 85 GLU A C 1
ATOM 696 O O . GLU A 1 85 ? 4.214 -6.142 3.240 1.00 75.19 85 GLU A O 1
ATOM 701 N N . GLN A 1 86 ? 4.382 -5.037 5.183 1.00 74.75 86 GLN A N 1
ATOM 702 C CA . GLN A 1 86 ? 2.945 -4.803 5.327 1.00 74.75 86 GLN A CA 1
ATOM 703 C C . GLN A 1 86 ? 2.394 -3.899 4.224 1.00 74.75 86 GLN A C 1
ATOM 705 O O . GLN A 1 86 ? 1.338 -4.191 3.667 1.00 74.75 86 GLN A O 1
ATOM 710 N N . TYR A 1 87 ? 3.121 -2.837 3.869 1.00 82.44 87 TYR A N 1
ATOM 711 C CA . TYR A 1 87 ? 2.770 -1.981 2.736 1.00 82.44 87 TYR A CA 1
ATOM 712 C C . TYR A 1 87 ? 2.701 -2.778 1.424 1.00 82.44 87 TYR A C 1
ATOM 714 O O . TYR A 1 87 ? 1.738 -2.649 0.668 1.00 82.44 87 TYR A O 1
ATOM 722 N N . THR A 1 88 ? 3.679 -3.654 1.176 1.00 78.62 88 THR A N 1
ATOM 723 C CA . THR A 1 88 ? 3.709 -4.502 -0.025 1.00 78.62 88 THR A CA 1
ATOM 724 C C . THR A 1 88 ? 2.515 -5.456 -0.058 1.00 78.62 88 THR A C 1
ATOM 726 O O . THR A 1 88 ? 1.843 -5.557 -1.083 1.00 78.62 88 THR A O 1
ATOM 729 N N . ARG A 1 89 ? 2.194 -6.104 1.071 1.00 75.56 89 ARG A N 1
ATOM 730 C CA . ARG A 1 89 ? 1.012 -6.974 1.190 1.00 75.56 89 ARG A CA 1
ATOM 731 C C . ARG A 1 89 ? -0.296 -6.203 0.983 1.00 75.56 89 ARG A C 1
ATOM 733 O O . ARG A 1 89 ? -1.186 -6.699 0.298 1.00 75.56 89 ARG A O 1
ATOM 740 N N . LEU A 1 90 ? -0.405 -4.981 1.513 1.00 81.31 90 LEU A N 1
ATOM 741 C CA . LEU A 1 90 ? -1.562 -4.104 1.298 1.00 81.31 90 LEU A CA 1
ATOM 742 C C . LEU A 1 90 ? -1.732 -3.754 -0.189 1.00 81.31 90 LEU A C 1
ATOM 744 O O . LEU A 1 90 ? -2.828 -3.900 -0.726 1.00 81.31 90 LEU A O 1
ATOM 748 N N . ARG A 1 91 ? -0.653 -3.344 -0.871 1.00 82.62 91 ARG A N 1
ATOM 749 C CA . ARG A 1 91 ? -0.670 -3.053 -2.317 1.00 82.62 91 ARG A CA 1
ATOM 750 C C . ARG A 1 91 ? -1.068 -4.275 -3.142 1.00 82.62 91 ARG A C 1
ATOM 752 O O . ARG A 1 91 ? -1.872 -4.141 -4.058 1.00 82.62 91 ARG A O 1
ATOM 759 N N . GLN A 1 92 ? -0.540 -5.454 -2.810 1.00 78.81 92 GLN A N 1
ATOM 760 C CA . GLN A 1 92 ? -0.921 -6.709 -3.466 1.00 78.81 92 GLN A CA 1
ATOM 761 C C . GLN A 1 92 ? -2.407 -7.008 -3.275 1.00 78.81 92 GLN A C 1
ATOM 763 O O . GLN A 1 92 ? -3.101 -7.288 -4.247 1.00 78.81 92 GLN A O 1
ATOM 768 N N . TYR A 1 93 ? -2.918 -6.893 -2.048 1.00 81.12 93 TYR A N 1
ATOM 769 C CA . TYR A 1 93 ? -4.337 -7.095 -1.771 1.00 81.12 93 TYR A CA 1
ATOM 770 C C . TYR A 1 93 ? -5.224 -6.160 -2.601 1.00 81.12 93 TYR A C 1
ATOM 772 O O . TYR A 1 93 ? -6.169 -6.628 -3.232 1.00 81.12 93 TYR A O 1
ATOM 780 N N . MET A 1 94 ? -4.900 -4.864 -2.649 1.00 79.44 94 MET A N 1
ATOM 781 C CA . MET A 1 94 ? -5.647 -3.893 -3.456 1.00 79.44 94 MET A CA 1
ATOM 782 C C . MET A 1 94 ? -5.624 -4.242 -4.946 1.00 79.44 94 MET A C 1
ATOM 784 O O . MET A 1 94 ? -6.680 -4.283 -5.568 1.00 79.44 94 MET A O 1
ATOM 788 N N . GLY A 1 95 ? -4.454 -4.588 -5.491 1.00 80.44 95 GLY A N 1
ATOM 789 C CA . GLY A 1 95 ? -4.344 -5.014 -6.887 1.00 80.44 95 GLY A CA 1
ATOM 790 C C . GLY A 1 95 ? -5.168 -6.272 -7.187 1.00 80.44 95 GLY A C 1
ATOM 791 O O . GLY A 1 95 ? -5.846 -6.339 -8.209 1.00 80.44 95 GLY A O 1
ATOM 792 N N . ARG A 1 96 ? -5.190 -7.257 -6.277 1.00 80.62 96 ARG A N 1
ATOM 793 C CA . ARG A 1 96 ? -6.050 -8.446 -6.427 1.00 80.62 96 ARG A CA 1
ATOM 794 C C . ARG A 1 96 ? -7.537 -8.089 -6.343 1.00 80.62 96 ARG A C 1
ATOM 796 O O . ARG A 1 96 ? -8.310 -8.632 -7.121 1.00 80.62 96 ARG A O 1
ATOM 803 N N . GLN A 1 97 ? -7.939 -7.170 -5.458 1.00 78.12 97 GLN A N 1
ATOM 804 C CA . GLN A 1 97 ? -9.323 -6.674 -5.374 1.00 78.12 97 GLN A CA 1
ATOM 805 C C . GLN A 1 97 ? -9.784 -6.009 -6.668 1.00 78.12 97 GLN A C 1
ATOM 807 O O . GLN A 1 97 ? -10.865 -6.324 -7.151 1.00 78.12 97 GLN A O 1
ATOM 812 N N . GLU A 1 98 ? -8.953 -5.168 -7.278 1.00 81.12 98 GLU A N 1
ATOM 813 C CA . GLU A 1 98 ? -9.265 -4.559 -8.575 1.00 81.12 98 GLU A CA 1
ATOM 814 C C . GLU A 1 98 ? -9.450 -5.608 -9.677 1.00 81.12 98 GLU A C 1
ATOM 816 O O . GLU A 1 98 ? -10.326 -5.467 -10.529 1.00 81.12 98 GLU A O 1
ATOM 821 N N . LEU A 1 99 ? -8.663 -6.686 -9.649 1.00 80.75 99 LEU A N 1
ATOM 822 C CA . LEU A 1 99 ? -8.816 -7.799 -10.583 1.00 80.75 99 LEU A CA 1
ATOM 823 C C . LEU A 1 99 ? -10.089 -8.615 -10.302 1.00 80.75 99 LEU A C 1
ATOM 825 O O . LEU A 1 99 ? -10.784 -8.992 -11.246 1.00 80.75 99 LEU A O 1
ATOM 829 N N . TYR A 1 100 ? -10.453 -8.847 -9.037 1.00 80.44 100 TYR A N 1
ATOM 830 C CA . TYR A 1 100 ? -11.744 -9.462 -8.704 1.00 80.44 100 TYR A CA 1
ATOM 831 C C . TYR A 1 100 ? -12.920 -8.594 -9.172 1.00 80.44 100 TYR A C 1
ATOM 833 O O . TYR A 1 100 ? -13.857 -9.121 -9.770 1.00 80.44 100 TYR A O 1
ATOM 841 N N . ASP A 1 101 ? -12.848 -7.273 -8.976 1.00 75.50 101 ASP A N 1
ATOM 842 C CA . ASP A 1 101 ? -13.859 -6.309 -9.438 1.00 75.50 101 ASP A CA 1
ATOM 843 C C . ASP A 1 101 ? -13.973 -6.299 -10.982 1.00 75.50 101 ASP A C 1
ATOM 845 O O . ASP A 1 101 ? -15.042 -6.037 -11.533 1.00 75.50 101 ASP A O 1
ATOM 849 N N . GLN A 1 102 ? -12.895 -6.650 -11.694 1.00 83.06 102 GLN A N 1
ATOM 850 C CA . GLN A 1 102 ? -12.875 -6.857 -13.151 1.00 83.06 102 GLN A CA 1
ATOM 851 C C . GLN A 1 102 ? -13.371 -8.249 -13.593 1.00 83.06 102 GLN A C 1
ATOM 853 O O . GLN A 1 102 ? -13.486 -8.507 -14.792 1.00 83.06 102 GLN A O 1
ATOM 858 N N . GLY A 1 103 ? -13.692 -9.141 -12.651 1.00 85.62 103 GLY A N 1
ATOM 859 C CA . GLY A 1 103 ? -14.235 -10.475 -12.911 1.00 85.62 103 GLY A CA 1
ATOM 860 C C . GLY A 1 103 ? -13.196 -11.593 -13.025 1.00 85.62 103 GLY A C 1
ATOM 861 O O . GLY A 1 103 ? -13.562 -12.709 -13.399 1.00 85.62 103 GLY A O 1
ATOM 862 N N . PHE A 1 104 ? -11.925 -11.334 -12.704 1.00 82.38 104 PHE A N 1
ATOM 863 C CA . PHE A 1 104 ? -10.899 -12.377 -12.672 1.00 82.38 104 PHE A CA 1
ATOM 864 C C . PHE A 1 104 ? -11.058 -13.277 -11.443 1.00 82.38 104 PHE A C 1
ATOM 866 O O . PHE A 1 104 ? -11.414 -12.825 -10.357 1.00 82.38 104 PHE A O 1
ATOM 873 N N . ASN A 1 105 ? -10.746 -14.562 -11.597 1.00 84.50 105 ASN A N 1
ATOM 874 C CA . ASN A 1 105 ? -10.664 -15.508 -10.483 1.00 84.50 105 ASN A CA 1
ATOM 875 C C . ASN A 1 105 ? -9.215 -15.729 -10.009 1.00 84.50 105 ASN A C 1
ATOM 877 O O . ASN A 1 105 ? -8.256 -15.354 -10.684 1.00 84.50 105 ASN A O 1
ATOM 881 N N . ASP A 1 106 ? -9.048 -16.410 -8.871 1.00 81.06 106 ASP A N 1
ATOM 882 C CA . ASP A 1 106 ? -7.738 -16.660 -8.246 1.00 81.06 106 ASP A CA 1
ATOM 883 C C . ASP A 1 106 ? -6.689 -17.230 -9.205 1.00 81.06 106 ASP A C 1
ATOM 885 O O . ASP A 1 106 ? -5.545 -16.783 -9.212 1.00 81.06 106 ASP A O 1
ATOM 889 N N . LYS A 1 107 ? -7.071 -18.196 -10.052 1.00 88.00 107 LYS A N 1
ATOM 890 C CA . LYS A 1 107 ? -6.125 -18.837 -10.978 1.00 88.00 107 LYS A CA 1
ATOM 891 C C . LYS A 1 107 ? -5.625 -17.865 -12.042 1.00 88.00 107 LYS A C 1
ATOM 893 O O . LYS A 1 107 ? -4.490 -17.992 -12.501 1.00 88.00 107 LYS A O 1
ATOM 898 N N . GLU A 1 108 ? -6.478 -16.942 -12.468 1.00 87.12 108 GLU A N 1
ATOM 899 C CA . GLU A 1 108 ? -6.148 -15.935 -13.475 1.00 87.12 108 GLU A CA 1
ATOM 900 C C . GLU A 1 108 ? -5.255 -14.849 -12.882 1.00 87.12 108 GLU A C 1
ATOM 902 O O . GLU A 1 108 ? -4.229 -14.513 -13.473 1.00 87.12 108 GLU A O 1
ATOM 907 N N . ILE A 1 109 ? -5.589 -14.381 -11.680 1.00 84.50 109 ILE A N 1
ATOM 908 C CA . ILE A 1 109 ? -4.788 -13.410 -10.930 1.00 84.50 109 ILE A CA 1
ATOM 909 C C . ILE A 1 109 ? -3.386 -13.965 -10.666 1.00 84.50 109 ILE A C 1
ATOM 911 O O . ILE A 1 109 ? -2.397 -13.323 -11.016 1.00 84.50 109 ILE A O 1
ATOM 915 N N . ASP A 1 110 ? -3.279 -15.198 -10.163 1.00 84.69 110 ASP A N 1
ATOM 916 C CA . ASP A 1 110 ? -1.987 -15.840 -9.900 1.00 84.69 110 ASP A CA 1
ATOM 917 C C . ASP A 1 110 ? -1.131 -15.963 -11.173 1.00 84.69 110 ASP A C 1
ATOM 919 O O . ASP A 1 110 ? 0.103 -15.921 -11.124 1.00 84.69 110 ASP A O 1
ATOM 923 N N . LYS A 1 111 ? -1.768 -16.149 -12.337 1.00 87.75 111 LYS A N 1
ATOM 924 C CA . LYS A 1 111 ? -1.070 -16.185 -13.626 1.00 87.75 111 LYS A CA 1
ATOM 925 C C . LYS A 1 111 ? -0.532 -14.800 -13.995 1.00 87.75 111 LYS A C 1
ATOM 927 O O . LYS A 1 111 ? 0.637 -14.709 -14.370 1.00 87.75 111 LYS A O 1
ATOM 932 N N . ILE A 1 112 ? -1.342 -13.750 -13.852 1.00 86.12 112 ILE A N 1
ATOM 933 C CA . ILE A 1 112 ? -0.945 -12.356 -14.106 1.00 86.12 112 ILE A CA 1
ATOM 934 C C . ILE A 1 112 ? 0.221 -11.957 -13.191 1.00 86.12 112 ILE A C 1
ATOM 936 O O . ILE A 1 112 ? 1.233 -11.451 -13.676 1.00 86.12 112 ILE A O 1
ATOM 940 N N . GLU A 1 113 ? 0.134 -12.250 -11.893 1.00 81.25 113 GLU A N 1
ATOM 941 C CA . GLU A 1 113 ? 1.184 -11.940 -10.914 1.00 81.25 113 GLU A CA 1
ATOM 942 C C . GLU A 1 113 ? 2.501 -12.656 -11.245 1.00 81.25 113 GLU A C 1
ATOM 944 O O . GLU A 1 113 ? 3.571 -12.043 -11.242 1.00 81.25 113 GLU A O 1
ATOM 949 N N . LYS A 1 114 ? 2.440 -13.942 -11.620 1.00 83.88 114 LYS A N 1
ATOM 950 C CA . LYS A 1 114 ? 3.623 -14.700 -12.064 1.00 83.88 114 LYS A CA 1
ATOM 951 C C . LYS A 1 114 ? 4.238 -14.123 -13.337 1.00 83.88 114 LYS A C 1
ATOM 953 O O . LYS A 1 114 ? 5.462 -14.109 -13.468 1.00 83.88 114 LYS A O 1
ATOM 958 N N . GLU A 1 115 ? 3.423 -13.685 -14.293 1.00 85.12 115 GLU A N 1
ATOM 959 C CA . GLU A 1 115 ? 3.907 -13.060 -15.526 1.00 85.12 115 GLU A CA 1
ATOM 960 C C . GLU A 1 115 ? 4.542 -11.688 -15.261 1.00 85.12 115 GLU A C 1
ATOM 962 O O . GLU A 1 115 ? 5.609 -11.398 -15.810 1.00 85.12 115 GLU A O 1
ATOM 967 N N . ALA A 1 116 ? 3.947 -10.876 -14.386 1.00 81.44 116 ALA A N 1
ATOM 968 C CA . ALA A 1 116 ? 4.496 -9.590 -13.964 1.00 81.44 116 ALA A CA 1
ATOM 969 C C . ALA A 1 116 ? 5.842 -9.758 -13.238 1.00 81.44 116 ALA A C 1
ATOM 971 O O . ALA A 1 116 ? 6.823 -9.109 -13.607 1.00 81.44 116 ALA A O 1
ATOM 972 N N . ALA A 1 117 ? 5.927 -10.699 -12.292 1.00 75.00 117 ALA A N 1
ATOM 973 C CA . ALA A 1 117 ? 7.163 -11.012 -11.576 1.00 75.00 117 ALA A CA 1
ATOM 974 C C . ALA A 1 117 ? 8.276 -11.494 -12.523 1.00 75.00 117 ALA A C 1
ATOM 976 O O . ALA A 1 117 ? 9.416 -11.036 -12.433 1.00 75.00 117 ALA A O 1
ATOM 977 N N . LYS A 1 118 ? 7.949 -12.363 -13.493 1.00 75.81 118 LYS A N 1
ATOM 978 C CA . LYS A 1 118 ? 8.908 -12.804 -14.522 1.00 75.81 118 LYS A CA 1
ATOM 979 C C . LYS A 1 118 ? 9.442 -11.636 -15.351 1.00 75.81 118 LYS A C 1
ATOM 981 O O . LYS A 1 118 ? 10.645 -11.579 -15.595 1.00 75.81 118 LYS A O 1
ATOM 986 N N . LYS A 1 119 ? 8.575 -10.706 -15.769 1.00 75.81 119 LYS A N 1
ATOM 987 C CA . LYS A 1 119 ? 8.986 -9.505 -16.520 1.00 75.81 119 LYS A CA 1
ATOM 988 C C . LYS A 1 119 ? 9.896 -8.599 -15.688 1.00 75.81 119 LYS A C 1
ATOM 990 O O . LYS A 1 119 ? 10.908 -8.135 -16.200 1.00 75.81 119 LYS A O 1
ATOM 995 N N . GLN A 1 120 ? 9.578 -8.388 -14.411 1.00 70.19 120 GLN A N 1
ATOM 996 C CA . GLN A 1 120 ? 10.421 -7.597 -13.510 1.00 70.19 120 GLN A CA 1
ATOM 997 C C . GLN A 1 120 ? 11.804 -8.233 -13.314 1.00 70.19 120 GLN A C 1
ATOM 999 O O . GLN A 1 120 ? 12.811 -7.552 -13.481 1.00 70.19 120 GLN A O 1
ATOM 1004 N N . MET A 1 121 ? 11.877 -9.544 -13.060 1.00 65.06 121 MET A N 1
ATOM 1005 C CA . MET A 1 121 ? 13.160 -10.252 -12.928 1.00 65.06 121 MET A CA 1
ATOM 1006 C C . MET A 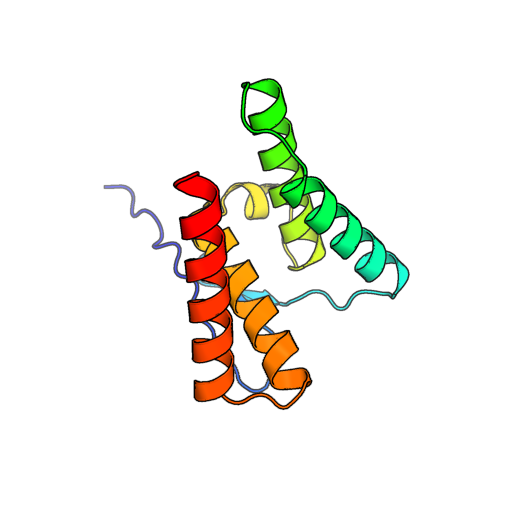1 121 ? 14.011 -10.170 -14.202 1.00 65.06 121 MET A C 1
ATOM 1008 O O . MET A 1 121 ? 15.220 -9.977 -14.121 1.00 65.06 121 MET A O 1
ATOM 1012 N N . GLN A 1 122 ? 13.393 -10.276 -15.382 1.00 71.19 122 GLN A N 1
ATOM 1013 C CA . GLN A 1 122 ? 14.096 -10.123 -16.660 1.00 71.19 122 GLN A CA 1
ATOM 1014 C C . GLN A 1 122 ? 14.644 -8.710 -16.887 1.00 71.19 122 GLN A C 1
ATOM 1016 O O . GLN A 1 122 ? 15.640 -8.566 -17.590 1.00 71.19 122 GLN A O 1
ATOM 1021 N N . ASN A 1 123 ? 14.011 -7.685 -16.315 1.00 59.84 123 ASN A N 1
ATOM 1022 C CA . ASN A 1 123 ? 14.490 -6.306 -16.397 1.00 59.84 123 ASN A CA 1
ATOM 1023 C C . ASN A 1 123 ? 15.610 -6.008 -15.390 1.00 59.84 123 ASN A C 1
ATOM 1025 O O . ASN A 1 123 ? 16.443 -5.164 -15.680 1.00 59.84 123 ASN A O 1
ATOM 1029 N N . ILE A 1 124 ? 15.648 -6.697 -14.244 1.00 51.62 124 ILE A N 1
ATOM 1030 C CA . ILE A 1 124 ? 16.715 -6.557 -13.232 1.00 51.62 124 ILE A CA 1
ATOM 1031 C C . ILE A 1 124 ? 17.993 -7.306 -13.645 1.00 51.62 124 ILE A C 1
ATOM 1033 O O . ILE A 1 124 ? 19.092 -6.908 -13.280 1.00 51.62 124 ILE A O 1
ATOM 1037 N N . LEU A 1 125 ? 17.859 -8.410 -14.387 1.00 52.00 125 LEU A N 1
ATOM 1038 C CA . LEU A 1 125 ? 18.985 -9.226 -14.868 1.00 52.00 125 LEU A CA 1
ATOM 1039 C C . LEU A 1 125 ? 19.600 -8.726 -16.192 1.00 52.00 125 LEU A C 1
ATOM 1041 O O . LEU A 1 125 ? 20.498 -9.385 -16.720 1.00 52.00 125 LEU A O 1
ATOM 1045 N N . LYS A 1 126 ? 19.093 -7.623 -16.748 1.00 46.75 126 LYS A N 1
ATOM 1046 C CA . LYS A 1 126 ? 19.646 -6.938 -17.924 1.00 46.75 126 LYS A CA 1
ATOM 1047 C C . LYS A 1 126 ? 20.530 -5.780 -17.495 1.00 46.75 126 LYS A C 1
ATOM 1049 O O . LYS A 1 126 ? 21.534 -5.561 -18.204 1.00 46.75 126 LYS A O 1
#

pLDDT: mean 75.96, std 13.29, range [36.06, 91.0]

InterPro domains:
  IPR009681 Phage tail assembly chaperone protein, Siphoviridae [PF06896] (42-115)

Sequence (126 aa):
MDTMEQLDLDLLNKDERTVRLFGKDIRFKTLTVQEHLKNESTAFKLEQLSYDNEEDLKKAADLVIEYIMNVLELNKKEASKITMEQYTRLRQYMGRQELYDQGFNDKEIDKIEKEAAKKQMQNILK

Secondary structure (DSSP, 8-state):
-------------SSS-EEEETTEEEEBP---HHHHHHHHHHHHHHHH---SSHHHHHHHHHHHHHHHHHHBS--HHHHTT--HHHHHHHHHHHHHHHHHHTT--HHHHHHHHHHHHHHHHHHH--

Organism: Methanobrevibacter arboriphilus (NCBI:txid39441)

Radius of gyration: 16.05 Å; chains: 1; bounding box: 39×33×45 Å